Protein AF-A0A0Q6VWJ1-F1 (afdb_monomer_lite)

Secondary structure (DSSP, 8-state):
-----GGGGSSPPPPPPPP--PPPEEEEEE-GGGS-EEEEEETTSPPPEEEEETTEEEEEEESSSEEEEE-SPTT-EESSTTSEEEE--TT--TTHHHHHHHHHHHSTTTTTT--EE---HHHHHHHHHHHHHHHS-TTTTTGGG-HHHHHHHHHHHHHHHHHHHHHHHHTT--HHHHHH--

Sequence (182 aa):
MQQLSLLALMEPPPPTPKPYEPPPRRDFMTRAYGEAHVMKIGMNELDPVEIEVRGIPTLILFSFGWQTYTVQPPGASYWSETGFRSFGGPETEPDQIEQLIARHIDSKDGCKGKLTRWWPSYCLHWRQEKRFGDKFDRATTWDQWGAEKQREHWENYDARQRVAVERMAAEGIDPEDVWRSR

pLDDT: mean 89.62, std 10.93, range [39.19, 97.94]

Radius of gyration: 24.14 Å; chains: 1; bounding box: 52×73×54 Å

Foldseek 3Di:
DPCPDPVVVPDDDDPDPDPDDDADWDWDWDLFQQRTDTDTHHPPWDHWDWDAAPNFIWTWGDDQAIKIGGSHHFFDWDQDQASIDGDGGPPDDPVCVSVRRNCQCCDPVTVVVPTFTHHHPLLVVLLVLVVVVVPDDLVPPPCVVPDVVSVVVVVVSVVSNVVSCVVCVVVVHDSVSSNVRD

Structure (mmCIF, N/CA/C/O backbone):
data_AF-A0A0Q6VWJ1-F1
#
_entry.id   AF-A0A0Q6VWJ1-F1
#
loop_
_atom_site.group_PDB
_atom_site.id
_atom_site.type_symbol
_atom_site.label_atom_id
_atom_site.label_alt_id
_atom_site.label_comp_id
_atom_site.label_asym_id
_atom_site.label_entity_id
_atom_site.label_seq_id
_atom_site.pdbx_PDB_ins_code
_atom_site.Cartn_x
_atom_site.Cartn_y
_atom_site.Cartn_z
_atom_site.occupancy
_atom_site.B_iso_or_equiv
_atom_site.auth_seq_id
_atom_site.auth_comp_id
_atom_site.auth_asym_id
_atom_site.auth_atom_id
_atom_site.pdbx_PDB_model_num
ATOM 1 N N . MET A 1 1 ? 30.889 56.775 -4.929 1.00 39.19 1 MET A N 1
ATOM 2 C CA . MET A 1 1 ? 29.989 56.855 -3.759 1.00 39.19 1 MET A CA 1
ATOM 3 C C . MET A 1 1 ? 29.438 55.467 -3.491 1.00 39.19 1 MET A C 1
ATOM 5 O O . MET A 1 1 ? 28.629 54.989 -4.271 1.00 39.19 1 MET A O 1
ATOM 9 N N . GLN A 1 2 ? 29.930 54.799 -2.449 1.00 48.66 2 GLN A N 1
ATOM 10 C CA . GLN A 1 2 ? 29.328 53.575 -1.924 1.00 48.66 2 GLN A CA 1
ATOM 11 C C . GLN A 1 2 ? 28.332 53.995 -0.846 1.00 48.66 2 GLN A C 1
ATOM 13 O O . GLN A 1 2 ? 28.720 54.284 0.280 1.00 48.66 2 GLN A O 1
ATOM 18 N N . GLN A 1 3 ? 27.058 54.088 -1.208 1.00 50.44 3 GLN A N 1
ATOM 19 C CA . GLN A 1 3 ? 25.979 54.250 -0.241 1.00 50.44 3 GLN A CA 1
ATOM 20 C C . GLN A 1 3 ? 25.460 52.845 0.085 1.00 50.44 3 GLN A C 1
ATOM 22 O O . GLN A 1 3 ? 24.402 52.432 -0.375 1.00 50.44 3 GLN A O 1
ATOM 27 N N . LEU A 1 4 ? 26.279 52.069 0.804 1.00 49.03 4 LEU A N 1
ATOM 28 C CA . LEU A 1 4 ? 25.838 50.817 1.411 1.00 49.03 4 LEU A CA 1
ATOM 29 C C . LEU A 1 4 ? 25.047 51.184 2.666 1.00 49.03 4 LEU A C 1
ATOM 31 O O . LEU A 1 4 ? 25.520 51.877 3.563 1.00 49.03 4 LEU A O 1
ATOM 35 N N . SER A 1 5 ? 23.783 50.799 2.623 1.00 55.34 5 SER A N 1
ATOM 36 C CA . SER A 1 5 ? 22.697 51.202 3.495 1.00 55.34 5 SER A CA 1
ATOM 37 C C . SER A 1 5 ? 22.962 50.916 4.976 1.00 55.34 5 SER A C 1
ATOM 39 O O . SER A 1 5 ? 23.075 49.758 5.373 1.00 55.34 5 SER A O 1
ATOM 41 N N . LEU A 1 6 ? 22.898 51.965 5.803 1.00 55.69 6 LEU A N 1
ATOM 42 C CA . LEU A 1 6 ? 22.737 51.892 7.265 1.00 55.69 6 LEU A CA 1
ATOM 43 C C . LEU A 1 6 ? 21.536 51.019 7.704 1.00 55.69 6 LEU A C 1
ATOM 45 O O . LEU A 1 6 ? 21.497 50.577 8.846 1.00 55.69 6 LEU A O 1
ATOM 49 N N . LEU A 1 7 ? 20.590 50.726 6.799 1.00 53.81 7 LEU A N 1
ATOM 50 C CA . LEU A 1 7 ? 19.484 49.787 7.030 1.00 53.81 7 LEU A CA 1
ATOM 51 C C . LEU A 1 7 ? 19.930 48.327 7.208 1.00 53.81 7 LEU A C 1
ATOM 53 O O . LEU A 1 7 ? 19.293 47.604 7.963 1.00 53.81 7 LEU A O 1
ATOM 57 N N . ALA A 1 8 ? 21.039 47.901 6.596 1.00 53.16 8 ALA A N 1
ATOM 58 C CA . ALA A 1 8 ? 21.517 46.517 6.711 1.00 53.16 8 ALA A CA 1
ATOM 59 C C . ALA A 1 8 ? 22.092 46.186 8.105 1.00 53.16 8 ALA A C 1
ATOM 61 O O . ALA A 1 8 ? 22.326 45.025 8.422 1.00 53.16 8 ALA A O 1
ATOM 62 N N . LEU A 1 9 ? 22.326 47.204 8.943 1.00 52.34 9 LEU A N 1
ATOM 63 C CA . LEU A 1 9 ? 22.832 47.067 10.314 1.00 52.34 9 LEU A CA 1
ATOM 64 C C . LEU A 1 9 ? 21.719 46.969 11.371 1.00 52.34 9 LEU A C 1
ATOM 66 O O . LEU A 1 9 ? 22.024 46.745 12.539 1.00 52.34 9 LEU A O 1
ATOM 70 N N . MET A 1 10 ? 20.451 47.153 10.984 1.00 59.25 10 MET A N 1
ATOM 71 C CA . MET A 1 10 ? 19.298 47.121 11.896 1.00 59.25 10 MET A CA 1
ATOM 72 C C . MET A 1 10 ? 18.400 45.893 11.717 1.00 59.25 10 MET A C 1
ATOM 74 O O . MET A 1 10 ? 17.439 45.737 12.470 1.00 59.25 10 MET A O 1
ATOM 78 N N . GLU A 1 11 ? 18.691 45.018 10.754 1.00 64.62 11 GLU A N 1
ATOM 79 C CA . GLU A 1 11 ? 17.950 43.769 10.609 1.00 64.62 11 GLU A CA 1
ATOM 80 C C . GLU A 1 11 ? 18.455 42.769 11.659 1.00 64.62 11 GLU A C 1
ATOM 82 O O . GLU A 1 11 ? 19.643 42.425 11.651 1.00 64.62 11 GLU A O 1
ATOM 87 N N . PRO A 1 12 ?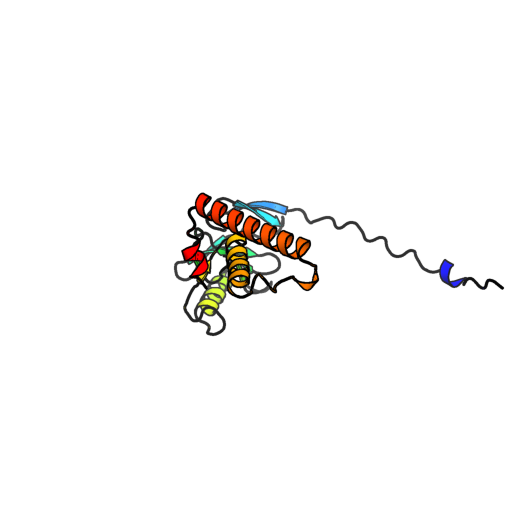 17.604 42.313 12.602 1.00 71.00 12 PRO A N 1
ATOM 88 C CA . PRO A 1 12 ? 17.994 41.229 13.486 1.00 71.00 12 PRO A CA 1
ATOM 89 C C . PRO A 1 12 ? 18.387 40.033 12.612 1.00 71.00 12 PRO A C 1
ATOM 91 O O . PRO A 1 12 ? 17.706 39.769 11.614 1.00 71.00 12 PRO A O 1
ATOM 94 N N . PRO A 1 13 ? 19.475 39.315 12.951 1.00 72.75 13 PRO A N 1
ATOM 95 C CA . PRO A 1 13 ? 19.871 38.149 12.182 1.00 72.75 13 PRO A CA 1
ATOM 96 C C . PRO A 1 13 ? 18.660 37.216 12.066 1.00 72.75 13 PRO A C 1
ATOM 98 O O . PRO A 1 13 ? 17.947 37.036 13.064 1.00 72.75 13 PRO A O 1
ATOM 101 N N . PRO A 1 14 ? 18.385 36.661 10.870 1.00 75.44 14 PRO A N 1
ATOM 102 C CA . PRO A 1 14 ? 17.242 35.786 10.677 1.00 75.44 14 PRO A CA 1
ATOM 103 C C . PRO A 1 14 ? 17.283 34.699 11.754 1.00 75.44 14 PRO A C 1
ATOM 105 O O . PRO A 1 14 ? 18.359 34.134 11.993 1.00 75.44 14 PRO A O 1
ATOM 108 N N . PRO A 1 15 ? 16.161 34.444 12.454 1.00 76.62 15 PRO A N 1
ATOM 109 C CA . PRO A 1 15 ? 16.139 33.493 13.551 1.00 76.62 15 PRO A CA 1
ATOM 110 C C . PRO A 1 15 ? 16.692 32.172 13.034 1.00 76.62 15 PRO A C 1
ATOM 112 O O . PRO A 1 15 ? 16.165 31.605 12.077 1.00 76.62 15 PRO A O 1
ATOM 115 N N . THR A 1 16 ? 17.792 31.710 13.629 1.00 78.00 16 THR A N 1
ATOM 116 C CA . THR A 1 16 ? 18.376 30.425 13.261 1.00 78.00 16 THR A CA 1
ATOM 117 C C . THR A 1 16 ? 17.296 29.375 13.511 1.00 78.00 16 THR A C 1
ATOM 119 O O . THR A 1 16 ? 16.822 29.281 14.650 1.00 78.00 16 THR A O 1
ATOM 122 N N . PRO A 1 17 ? 16.832 28.640 12.483 1.00 77.94 17 PRO A N 1
ATOM 123 C CA . PRO A 1 17 ? 15.795 27.646 12.684 1.00 77.94 17 PRO A CA 1
ATOM 124 C C . PRO A 1 17 ? 16.317 26.653 13.716 1.00 77.94 17 PRO A C 1
ATOM 126 O O . PRO A 1 17 ? 17.384 26.062 13.535 1.00 77.94 17 PRO A O 1
ATOM 129 N N . LYS A 1 18 ? 15.601 26.522 14.838 1.00 78.44 18 LYS A N 1
ATOM 130 C CA . LYS A 1 18 ? 15.940 25.513 15.839 1.00 78.44 18 LYS A CA 1
ATOM 131 C C . LYS A 1 18 ? 15.932 24.152 15.135 1.00 78.44 18 LYS A C 1
ATOM 133 O O . LYS A 1 18 ? 14.972 23.887 14.403 1.00 78.44 18 LYS A O 1
ATOM 138 N N . PRO A 1 19 ? 16.964 23.309 15.321 1.00 84.31 19 PRO A N 1
ATOM 139 C CA . PRO A 1 19 ? 16.921 21.940 14.838 1.00 84.31 19 PRO A CA 1
ATOM 140 C C . PRO A 1 19 ? 15.625 21.285 15.311 1.00 84.31 19 PRO A C 1
ATOM 142 O O . PRO A 1 19 ? 15.252 21.411 16.477 1.00 84.31 19 PRO A O 1
ATOM 145 N N . TYR A 1 20 ? 14.904 20.649 14.392 1.00 84.00 20 TYR A N 1
ATOM 146 C CA . TYR A 1 20 ? 13.703 19.912 14.754 1.00 84.00 20 TYR A CA 1
ATOM 147 C C . TYR A 1 20 ? 14.101 18.733 15.644 1.00 84.00 20 TYR A C 1
ATOM 149 O O . TYR A 1 20 ? 14.786 17.814 15.194 1.00 84.00 20 TYR A O 1
ATOM 157 N N . GLU A 1 21 ? 13.669 18.765 16.899 1.00 84.19 21 GLU A N 1
ATOM 158 C CA . GLU A 1 21 ? 13.783 17.636 17.814 1.00 84.19 21 GLU A CA 1
ATOM 159 C C . GLU A 1 21 ? 12.478 16.831 17.745 1.00 84.19 21 GLU A C 1
ATOM 161 O O . GLU A 1 21 ? 11.414 17.366 18.076 1.00 84.19 21 GLU A O 1
ATOM 166 N N . PRO A 1 22 ? 12.510 15.569 17.275 1.00 80.88 22 PRO A N 1
ATOM 167 C CA . PRO A 1 22 ? 11.304 14.764 17.198 1.00 80.88 22 PRO A CA 1
ATOM 168 C C . PRO A 1 22 ? 10.759 14.501 18.608 1.00 80.88 22 PRO A C 1
ATOM 170 O O . PRO A 1 22 ? 11.537 14.202 19.518 1.00 80.88 22 PRO A O 1
ATOM 173 N N . PRO A 1 23 ? 9.430 14.563 18.802 1.00 85.00 23 PRO A N 1
ATOM 174 C CA . PRO A 1 23 ? 8.837 14.261 20.094 1.00 85.00 23 PRO A CA 1
ATOM 175 C C . PRO A 1 23 ? 9.147 12.811 20.502 1.00 85.00 23 PRO A C 1
ATOM 177 O O . PRO A 1 23 ? 9.244 11.932 19.635 1.00 85.00 23 PRO A O 1
ATOM 180 N N . PRO A 1 24 ? 9.287 12.533 21.810 1.00 89.88 24 PRO A N 1
ATOM 181 C CA . PRO A 1 24 ? 9.556 11.188 22.298 1.00 89.88 24 PRO A CA 1
ATOM 182 C C . PRO A 1 24 ? 8.416 10.234 21.921 1.00 89.88 24 PRO A C 1
ATOM 184 O O . PRO A 1 24 ? 7.233 10.580 21.996 1.00 89.88 24 PRO A O 1
ATOM 187 N N . ARG A 1 25 ? 8.785 9.013 21.525 1.00 92.19 25 ARG A N 1
ATOM 188 C CA . ARG A 1 25 ? 7.860 7.940 21.138 1.00 92.19 25 ARG A CA 1
ATOM 189 C C . ARG A 1 25 ? 8.185 6.672 21.921 1.00 92.19 25 ARG A C 1
ATOM 191 O O . ARG A 1 25 ? 9.343 6.453 22.269 1.00 92.19 25 ARG A O 1
ATOM 198 N N . ARG A 1 26 ? 7.172 5.844 22.156 1.00 92.62 26 ARG A N 1
ATOM 199 C CA . ARG A 1 26 ? 7.279 4.514 22.764 1.00 92.62 26 ARG A CA 1
ATOM 200 C C . ARG A 1 26 ? 6.966 3.428 21.744 1.00 92.62 26 ARG A C 1
ATOM 202 O O . ARG A 1 26 ? 6.207 3.655 20.801 1.00 92.62 26 ARG A O 1
ATOM 209 N N . ASP A 1 27 ? 7.550 2.260 21.963 1.00 93.38 27 ASP A N 1
ATOM 210 C CA . ASP A 1 27 ? 7.335 1.077 21.139 1.00 93.38 27 ASP A CA 1
ATOM 211 C C . ASP A 1 27 ? 6.075 0.335 21.607 1.00 93.38 27 ASP A C 1
ATOM 213 O O . ASP A 1 27 ? 5.866 0.133 22.804 1.00 93.38 27 ASP A O 1
ATOM 217 N N . PHE A 1 28 ? 5.237 -0.078 20.660 1.00 92.44 28 PHE A N 1
ATOM 218 C CA . PHE A 1 28 ? 4.032 -0.865 20.896 1.00 92.44 28 PHE A CA 1
ATOM 219 C C . PHE A 1 28 ? 3.992 -2.041 19.917 1.00 92.44 28 PHE A C 1
ATOM 221 O O . PHE A 1 28 ? 4.157 -1.864 18.709 1.00 92.44 28 PHE A O 1
ATOM 228 N N . MET A 1 29 ? 3.807 -3.254 20.437 1.00 94.19 29 MET A N 1
ATOM 229 C CA . MET A 1 29 ? 3.766 -4.463 19.616 1.00 94.19 29 MET A CA 1
ATOM 230 C C . MET A 1 29 ? 2.373 -4.639 19.014 1.00 94.19 29 MET A C 1
ATOM 232 O O . MET A 1 29 ? 1.383 -4.678 19.737 1.00 94.19 29 MET A O 1
ATOM 236 N N . THR A 1 30 ? 2.300 -4.772 17.693 1.00 93.19 30 THR A N 1
ATOM 237 C CA . THR A 1 30 ? 1.041 -4.903 16.947 1.00 93.19 30 THR A CA 1
ATOM 238 C C . THR A 1 30 ? 1.074 -6.114 16.030 1.00 93.19 30 THR A C 1
ATOM 240 O O . THR A 1 30 ? 2.145 -6.637 15.728 1.00 93.19 30 THR A O 1
ATOM 243 N N . ARG A 1 31 ? -0.098 -6.504 15.525 1.00 92.81 31 ARG A N 1
ATOM 244 C CA . ARG A 1 31 ? -0.241 -7.450 14.408 1.00 92.81 31 ARG A CA 1
ATOM 245 C C . ARG A 1 31 ? -0.561 -6.751 13.084 1.00 92.81 31 ARG A C 1
ATOM 247 O O . ARG A 1 31 ? -1.126 -7.366 12.179 1.00 92.81 31 ARG A O 1
ATOM 254 N N . ALA A 1 32 ? -0.301 -5.444 12.997 1.00 91.88 32 ALA A N 1
ATOM 255 C CA . ALA A 1 32 ? -0.585 -4.677 11.793 1.00 91.88 32 ALA A CA 1
ATOM 256 C C . ALA A 1 32 ? 0.154 -5.287 10.592 1.00 91.88 32 ALA A C 1
ATOM 258 O O . ALA A 1 32 ? 1.297 -5.719 10.711 1.00 91.88 32 ALA A O 1
ATOM 259 N N . TYR A 1 33 ? -0.507 -5.311 9.437 1.00 92.00 33 TYR A N 1
ATOM 260 C CA . TYR A 1 33 ? -0.030 -5.932 8.198 1.00 92.00 33 TYR A CA 1
ATOM 261 C C . TYR A 1 33 ? 0.144 -7.458 8.264 1.00 92.00 33 TYR A C 1
ATOM 263 O O . TYR A 1 33 ? 0.839 -8.036 7.434 1.00 92.00 33 TYR A O 1
ATOM 271 N N . GLY A 1 34 ? -0.526 -8.121 9.213 1.00 86.75 34 GLY A N 1
ATOM 272 C CA . GLY A 1 34 ? -0.555 -9.583 9.309 1.00 86.75 34 GLY A CA 1
ATOM 273 C C . GLY A 1 34 ? 0.658 -10.202 9.998 1.00 86.75 34 GLY A C 1
ATOM 274 O O . GLY A 1 34 ? 0.738 -11.425 10.084 1.00 86.75 34 GLY A O 1
ATOM 275 N N . GLU A 1 35 ? 1.572 -9.385 10.520 1.00 88.62 35 GLU A N 1
ATOM 276 C CA . GLU A 1 35 ? 2.806 -9.827 11.168 1.00 88.62 35 GLU A CA 1
ATOM 277 C C . GLU A 1 35 ? 3.029 -9.090 12.490 1.00 88.62 35 GLU A C 1
ATOM 279 O O . GLU A 1 35 ? 2.527 -7.986 12.703 1.00 88.62 35 GLU A O 1
ATOM 284 N N . ALA A 1 36 ? 3.796 -9.703 13.396 1.00 89.00 36 ALA A N 1
ATOM 285 C CA . ALA A 1 36 ? 4.206 -9.047 14.631 1.00 89.00 36 ALA A CA 1
ATOM 286 C C . ALA A 1 36 ? 5.199 -7.917 14.311 1.00 89.00 36 ALA A C 1
ATOM 288 O O . ALA A 1 36 ? 6.340 -8.173 13.923 1.00 89.00 36 ALA A O 1
ATOM 289 N N . HIS A 1 37 ? 4.766 -6.667 14.476 1.00 86.75 37 HIS A N 1
ATOM 290 C CA . HIS A 1 37 ? 5.547 -5.479 14.141 1.00 86.75 37 HIS A CA 1
ATOM 291 C C . HIS A 1 37 ? 5.511 -4.436 15.260 1.00 86.75 37 HIS A C 1
ATOM 293 O O . HIS A 1 37 ? 4.468 -4.184 15.873 1.00 86.75 37 HIS A O 1
ATOM 299 N N . VAL A 1 38 ? 6.658 -3.788 15.486 1.00 91.19 38 VAL A N 1
ATOM 300 C CA . VAL A 1 38 ? 6.807 -2.709 16.467 1.00 91.19 38 VAL A CA 1
ATOM 301 C C . VAL A 1 38 ? 6.402 -1.379 15.845 1.00 91.19 38 VAL A C 1
ATOM 303 O O . VAL A 1 38 ? 7.087 -0.848 14.973 1.00 91.19 38 VAL A O 1
ATOM 306 N N . MET A 1 39 ? 5.314 -0.811 16.348 1.00 89.94 39 MET A N 1
ATOM 307 C CA . MET A 1 39 ? 4.839 0.514 15.982 1.00 89.94 39 MET A CA 1
ATOM 308 C C . MET A 1 39 ? 5.306 1.553 17.004 1.00 89.94 39 MET A C 1
ATOM 310 O O . MET A 1 39 ? 5.242 1.320 18.209 1.00 89.94 39 MET A O 1
ATOM 314 N N . LYS A 1 40 ? 5.753 2.720 16.528 1.00 91.00 40 LYS A N 1
ATOM 315 C CA . LYS A 1 40 ? 6.141 3.843 17.393 1.00 91.00 40 LYS A CA 1
ATOM 316 C C . LYS A 1 40 ? 4.977 4.802 17.590 1.00 91.00 40 LYS A C 1
ATOM 318 O O . LYS A 1 40 ? 4.587 5.485 16.643 1.00 91.00 40 LYS A O 1
ATOM 323 N N . ILE A 1 41 ? 4.494 4.909 18.819 1.00 91.69 41 ILE A N 1
ATOM 324 C CA . ILE A 1 41 ? 3.379 5.783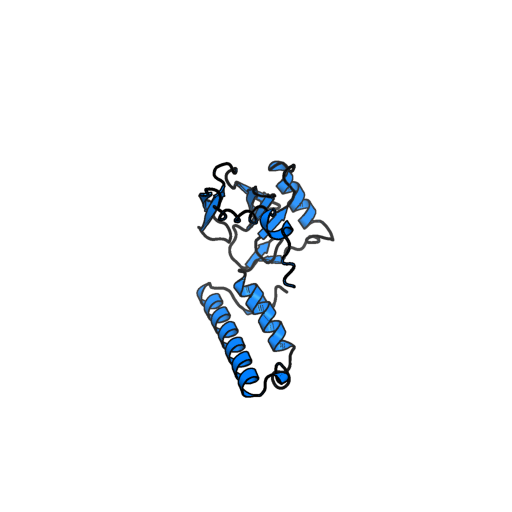 19.205 1.00 91.69 41 ILE A CA 1
ATOM 325 C C . ILE A 1 41 ? 3.858 6.880 20.155 1.00 91.69 41 ILE A C 1
ATOM 327 O O . ILE A 1 41 ? 4.894 6.750 20.807 1.00 91.69 41 ILE A O 1
ATOM 331 N N . GLY A 1 42 ? 3.166 8.012 20.179 1.00 87.06 42 GLY A N 1
ATOM 332 C CA . GLY A 1 42 ? 3.480 9.111 21.086 1.00 87.06 42 GLY A CA 1
ATOM 333 C C . GLY A 1 42 ? 3.365 8.678 22.550 1.00 87.06 42 GLY A C 1
ATOM 334 O O . GLY A 1 42 ? 2.557 7.821 22.901 1.00 87.06 42 GLY A O 1
ATOM 335 N N . MET A 1 43 ? 4.163 9.286 23.432 1.00 88.62 43 MET A N 1
ATOM 336 C CA . MET A 1 43 ? 4.130 8.961 24.868 1.00 88.62 43 MET A CA 1
ATOM 337 C C . MET A 1 43 ? 2.742 9.147 25.498 1.00 88.62 43 MET A C 1
ATOM 339 O O . MET A 1 43 ? 2.366 8.375 26.372 1.00 88.62 43 MET A O 1
ATOM 343 N N . ASN A 1 44 ? 1.990 10.142 25.022 1.00 86.31 44 ASN A N 1
ATOM 344 C CA . ASN A 1 44 ? 0.659 10.488 25.522 1.00 86.31 44 ASN A CA 1
ATOM 345 C C . ASN A 1 44 ? -0.473 9.981 24.610 1.00 86.31 44 ASN A C 1
ATOM 347 O O . ASN A 1 44 ? -1.634 10.289 24.863 1.00 86.31 44 ASN A O 1
ATOM 351 N N . GLU A 1 45 ? -0.147 9.271 23.525 1.00 85.62 45 GLU A N 1
ATOM 352 C CA . GLU A 1 45 ? -1.160 8.679 22.647 1.00 85.62 45 GLU A CA 1
ATOM 353 C C . GLU A 1 45 ? -1.739 7.421 23.310 1.00 85.62 45 GLU A C 1
ATOM 355 O O . GLU A 1 45 ? -1.017 6.653 23.963 1.00 85.62 45 GLU A O 1
ATOM 360 N N . LEU A 1 46 ? -3.049 7.223 23.133 1.00 85.50 46 LEU A N 1
ATOM 361 C CA . LEU A 1 46 ? -3.740 6.010 23.562 1.00 85.50 46 LEU A CA 1
ATOM 362 C C . LEU A 1 46 ? -3.142 4.786 22.862 1.00 85.50 46 LEU A C 1
ATOM 364 O O . LEU A 1 46 ? -2.682 4.869 21.721 1.00 85.50 46 LEU A O 1
ATOM 368 N N . ASP A 1 47 ? -3.163 3.648 23.554 1.00 90.38 47 ASP A N 1
ATOM 369 C CA . ASP A 1 47 ? -2.738 2.387 22.955 1.00 90.38 47 ASP A CA 1
ATOM 370 C C . ASP A 1 47 ? -3.614 2.048 21.739 1.00 90.38 47 ASP A C 1
ATOM 372 O O . ASP A 1 47 ? -4.839 2.190 21.812 1.00 90.38 47 ASP A O 1
ATOM 376 N N . PRO A 1 48 ? -3.012 1.585 20.627 1.00 92.25 48 PRO A N 1
ATOM 377 C CA . PRO A 1 48 ? -3.760 1.003 19.528 1.00 92.25 48 PRO A CA 1
ATOM 378 C C . PRO A 1 48 ? -4.679 -0.125 20.008 1.00 92.25 48 PRO A C 1
ATOM 380 O O . PRO A 1 48 ? -4.271 -0.973 20.803 1.00 92.25 48 PRO A O 1
ATOM 383 N N . VAL A 1 49 ? -5.901 -0.166 19.482 1.00 92.06 49 VAL A N 1
ATOM 384 C CA . VAL A 1 49 ? -6.911 -1.173 19.838 1.00 92.06 49 VAL A CA 1
ATOM 385 C C . VAL A 1 49 ? -7.299 -1.958 18.597 1.00 92.06 49 VAL A C 1
ATOM 387 O O . VAL A 1 49 ? -7.435 -1.392 17.518 1.00 92.06 49 VAL A O 1
ATOM 390 N N . GLU A 1 50 ? -7.484 -3.267 18.730 1.00 93.69 50 GLU A N 1
ATOM 391 C CA . GLU A 1 50 ? -8.072 -4.071 17.663 1.00 93.69 50 GLU A CA 1
ATOM 392 C C . GLU A 1 50 ? -9.599 -4.078 17.794 1.00 93.69 50 GLU A C 1
ATOM 394 O O . GLU A 1 50 ? -10.142 -4.402 18.848 1.00 93.69 50 GLU A O 1
ATOM 399 N N . ILE A 1 51 ? -10.283 -3.720 16.712 1.00 93.38 51 ILE A N 1
ATOM 400 C CA . ILE A 1 51 ? -11.737 -3.786 16.570 1.00 93.38 51 ILE A CA 1
ATOM 401 C C . ILE A 1 51 ? -12.089 -4.738 15.430 1.00 93.38 51 ILE A C 1
ATOM 403 O O . ILE A 1 51 ? -11.267 -5.014 14.555 1.00 93.38 51 ILE A O 1
ATOM 407 N N . GLU A 1 52 ? -13.329 -5.209 15.401 1.00 94.56 52 GLU A N 1
ATOM 408 C CA . GLU A 1 52 ? -13.859 -5.977 14.280 1.00 94.56 52 GLU A CA 1
ATOM 409 C C . GLU A 1 52 ? -14.950 -5.167 13.585 1.00 94.56 52 GLU A C 1
ATOM 411 O O . GLU A 1 52 ? -15.905 -4.734 14.221 1.00 94.56 52 GLU A O 1
ATOM 416 N N . VAL A 1 53 ? -14.826 -4.969 12.271 1.00 93.06 53 VAL A N 1
ATOM 417 C CA . VAL A 1 53 ? -15.851 -4.287 11.473 1.00 93.06 53 VAL A CA 1
ATOM 418 C C . VAL A 1 53 ? -16.314 -5.224 10.373 1.00 93.06 53 VAL A C 1
ATOM 420 O O . VAL A 1 53 ? -15.533 -5.592 9.499 1.00 93.06 53 VAL A O 1
ATOM 423 N N . ARG A 1 54 ? -17.594 -5.619 10.397 1.00 89.75 54 ARG A N 1
ATOM 424 C CA . ARG A 1 54 ? -18.176 -6.562 9.416 1.00 89.75 54 ARG A CA 1
ATOM 425 C C . ARG A 1 54 ? -17.389 -7.887 9.309 1.00 89.75 54 ARG A C 1
ATOM 427 O O . ARG A 1 54 ? -17.251 -8.427 8.214 1.00 89.75 54 ARG A O 1
ATOM 434 N N . GLY A 1 55 ? -16.870 -8.406 10.424 1.00 91.88 55 GLY A N 1
ATOM 435 C CA . GLY A 1 55 ? -16.069 -9.637 10.438 1.00 91.88 55 GLY A CA 1
ATOM 436 C C . GLY A 1 55 ? -14.601 -9.455 10.039 1.00 91.88 55 GLY A C 1
ATOM 437 O O . GLY A 1 55 ? -13.890 -10.444 9.876 1.00 91.88 55 GLY A O 1
ATOM 438 N N . ILE A 1 56 ? -14.140 -8.214 9.845 1.00 94.88 56 ILE A N 1
ATOM 439 C CA . ILE A 1 56 ? -12.757 -7.905 9.469 1.00 94.88 56 ILE A CA 1
ATOM 440 C C . ILE A 1 56 ? -12.047 -7.327 10.690 1.00 94.88 56 ILE A C 1
ATOM 442 O O . ILE A 1 56 ? -12.405 -6.227 11.125 1.00 94.88 56 ILE A O 1
ATOM 446 N N . PRO A 1 57 ? -11.056 -8.038 11.251 1.00 95.31 57 PRO A N 1
ATOM 447 C CA . PRO A 1 57 ? -10.269 -7.511 12.347 1.00 95.31 57 PRO A CA 1
ATOM 448 C C . PRO A 1 57 ? -9.342 -6.400 11.834 1.00 95.31 57 PRO A C 1
ATOM 450 O O . PRO A 1 57 ? -8.704 -6.528 10.784 1.00 95.31 57 PRO A O 1
ATOM 453 N N . THR A 1 58 ? -9.253 -5.320 12.600 1.00 95.44 58 THR A N 1
ATOM 454 C CA . THR A 1 58 ? -8.520 -4.102 12.254 1.00 95.44 58 THR A CA 1
ATOM 455 C C . THR A 1 58 ? -7.920 -3.483 13.494 1.00 95.44 58 THR A C 1
ATOM 457 O O . THR A 1 58 ? -8.591 -3.340 14.508 1.00 95.44 58 THR A O 1
ATOM 460 N N . LEU A 1 59 ? -6.681 -3.021 13.384 1.00 95.06 59 LEU A N 1
ATOM 461 C CA . LEU A 1 59 ? -6.070 -2.175 14.394 1.00 95.06 59 LEU A CA 1
ATOM 462 C C . LEU A 1 59 ? -6.447 -0.713 14.135 1.00 95.06 59 LEU A C 1
ATOM 464 O O . LEU A 1 59 ? -6.270 -0.219 13.019 1.00 95.06 59 LEU A O 1
ATOM 468 N N . ILE A 1 60 ? -6.916 -0.014 15.163 1.00 94.06 60 ILE A N 1
ATOM 469 C CA . ILE A 1 60 ? -7.122 1.432 15.161 1.00 94.06 60 ILE A CA 1
ATOM 470 C C . ILE A 1 60 ? -6.084 2.119 16.041 1.00 94.06 60 ILE A C 1
ATOM 472 O O . ILE A 1 60 ? -5.764 1.652 17.131 1.00 94.06 60 ILE A O 1
ATOM 476 N N . LEU A 1 61 ? -5.568 3.244 15.564 1.00 92.19 61 LEU A N 1
ATOM 477 C CA . LEU A 1 61 ? -4.661 4.125 16.292 1.00 92.19 61 LEU A CA 1
ATOM 478 C C . LEU A 1 61 ? -5.120 5.565 16.084 1.00 92.19 61 LEU A C 1
ATOM 480 O O . LEU A 1 61 ? -5.424 5.961 14.960 1.00 92.19 61 LEU A O 1
ATOM 484 N N . PHE A 1 62 ? -5.108 6.362 17.145 1.00 88.38 62 PHE A N 1
ATOM 485 C CA . PHE A 1 62 ? -5.271 7.803 17.032 1.00 88.38 62 PHE A CA 1
ATOM 486 C C . PHE A 1 62 ? -3.913 8.505 17.058 1.00 88.38 62 PHE A C 1
ATOM 488 O O . PHE A 1 62 ? -3.121 8.295 17.973 1.00 88.38 62 PHE A O 1
ATOM 495 N N . SER A 1 63 ? -3.666 9.364 16.069 1.00 83.75 63 SER A N 1
ATOM 496 C CA . SER A 1 63 ? -2.546 10.311 16.091 1.00 83.75 63 SER A CA 1
ATOM 497 C C . SER A 1 63 ? -3.042 11.706 15.691 1.00 83.75 63 SER A C 1
ATOM 499 O O . SER A 1 63 ? -3.706 12.366 16.479 1.00 83.75 63 SER A O 1
ATOM 501 N N . PHE A 1 64 ? -2.832 12.156 14.451 1.00 80.25 64 PHE A N 1
ATOM 502 C CA . PHE A 1 64 ? -3.490 13.374 13.938 1.00 80.25 64 PHE A CA 1
ATOM 503 C C . PHE A 1 64 ? -4.975 13.153 13.569 1.00 80.25 64 PHE A C 1
ATOM 505 O O . PHE A 1 64 ? -5.765 14.086 13.449 1.00 80.25 64 PHE A O 1
ATOM 512 N N . GLY A 1 65 ? -5.352 11.895 13.381 1.00 87.00 65 GLY A N 1
ATOM 513 C CA . GLY A 1 65 ? -6.703 11.412 13.130 1.00 87.00 65 GLY A CA 1
ATOM 514 C C . GLY A 1 65 ? -6.712 9.901 13.329 1.00 87.00 65 GLY A C 1
ATOM 515 O O . GLY A 1 65 ? -5.657 9.313 13.605 1.00 87.00 65 GLY A O 1
ATOM 516 N N . TRP A 1 66 ? -7.871 9.265 13.178 1.00 91.38 66 TRP A N 1
ATOM 517 C CA . TRP A 1 66 ? -7.943 7.819 13.336 1.00 91.38 66 TRP A CA 1
ATOM 518 C C . TRP A 1 66 ? -7.363 7.120 12.122 1.00 91.38 66 TRP A C 1
ATOM 520 O O . TRP A 1 66 ? -7.722 7.384 10.979 1.00 91.38 66 TRP A O 1
ATOM 530 N N . GLN A 1 67 ? -6.435 6.221 12.383 1.00 93.19 67 GLN A N 1
ATOM 531 C CA . GLN A 1 67 ? -5.724 5.429 11.404 1.00 93.19 67 GLN A CA 1
ATOM 532 C C . GLN A 1 67 ? -6.130 3.978 11.598 1.00 93.19 67 GLN A C 1
ATOM 534 O O . GLN A 1 67 ? -6.131 3.472 12.716 1.00 93.19 67 GLN A O 1
ATOM 539 N N . THR A 1 68 ? -6.495 3.320 10.504 1.00 95.06 68 THR A N 1
ATOM 540 C CA . THR A 1 68 ? -6.847 1.900 10.486 1.00 95.06 68 THR A CA 1
ATOM 541 C C . THR A 1 68 ? -5.759 1.123 9.776 1.00 95.06 68 THR A C 1
ATOM 543 O O . THR A 1 68 ? -5.315 1.532 8.700 1.00 95.06 68 THR A O 1
ATOM 546 N N . TYR A 1 69 ? -5.383 -0.015 10.345 1.00 95.69 69 TYR A N 1
ATOM 547 C CA . TYR A 1 69 ? -4.435 -0.960 9.779 1.00 95.69 69 TYR A CA 1
ATOM 548 C C . TYR A 1 69 ? -5.073 -2.346 9.726 1.00 95.69 69 TYR A C 1
ATOM 550 O O . TYR A 1 69 ? -5.684 -2.798 10.695 1.00 95.69 69 TYR A O 1
ATOM 558 N N . THR A 1 70 ? -4.922 -3.031 8.598 1.00 95.81 70 THR A N 1
ATOM 559 C CA . THR A 1 70 ? -5.254 -4.455 8.499 1.00 95.81 70 THR A CA 1
ATOM 560 C C . THR A 1 70 ? -4.397 -5.250 9.479 1.00 95.81 70 THR A C 1
ATOM 562 O O . THR A 1 70 ? -3.226 -4.927 9.672 1.00 95.81 70 THR A O 1
ATOM 565 N N . VAL A 1 71 ? -4.955 -6.295 10.087 1.00 96.12 71 VAL A N 1
ATOM 566 C CA . VAL A 1 71 ? -4.183 -7.285 10.868 1.00 96.12 71 VAL A CA 1
ATOM 567 C C . VAL A 1 71 ? -4.166 -8.660 10.204 1.00 96.12 71 VAL A C 1
ATOM 569 O O . VAL A 1 71 ? -3.681 -9.635 10.775 1.00 96.12 71 VAL A O 1
ATOM 572 N N . GLN A 1 72 ? -4.741 -8.755 9.007 1.00 95.56 72 GLN A N 1
ATOM 573 C CA . GLN A 1 72 ? -4.747 -9.963 8.194 1.00 95.56 72 GLN A CA 1
ATOM 574 C C . GLN A 1 72 ? -3.556 -9.949 7.228 1.00 95.56 72 GLN A C 1
ATOM 576 O O . GLN A 1 72 ? -3.098 -8.863 6.876 1.00 95.56 72 GLN A O 1
ATOM 581 N N . PRO A 1 73 ? -3.062 -11.119 6.783 1.00 95.06 73 PRO A N 1
ATOM 582 C CA . PRO A 1 73 ? -1.918 -11.219 5.872 1.00 95.06 73 PRO A CA 1
ATOM 583 C C . PRO A 1 73 ? -2.181 -10.578 4.496 1.00 95.06 73 PRO A C 1
ATOM 585 O O . PRO A 1 73 ? -3.347 -10.352 4.142 1.00 95.06 73 PRO A O 1
ATOM 588 N N . PRO A 1 74 ? -1.119 -10.294 3.710 1.00 95.81 74 PRO A N 1
ATOM 589 C CA . PRO A 1 74 ? -1.223 -9.796 2.338 1.00 95.81 74 PRO A CA 1
ATOM 590 C C . PRO A 1 74 ? -2.230 -10.575 1.487 1.00 95.81 74 PRO A C 1
ATOM 592 O O . PRO A 1 74 ? -2.319 -11.797 1.571 1.00 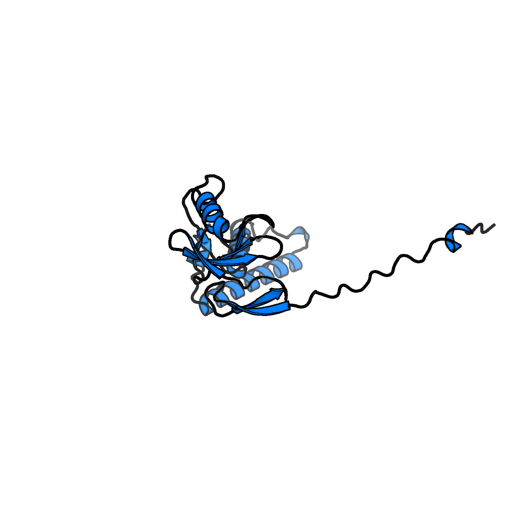95.81 74 PRO A O 1
ATOM 595 N N . GLY A 1 75 ? -3.000 -9.867 0.661 1.00 94.56 75 GLY A N 1
ATOM 596 C CA . GLY A 1 75 ? -4.040 -10.446 -0.194 1.00 94.56 75 GLY A CA 1
ATOM 597 C C . GLY A 1 75 ? -5.404 -10.613 0.484 1.00 94.56 75 GLY A C 1
ATOM 598 O O . GLY A 1 75 ? -6.393 -10.892 -0.198 1.00 94.56 75 GLY A O 1
ATOM 599 N N . ALA A 1 76 ? -5.507 -10.401 1.799 1.00 95.31 76 ALA A N 1
ATOM 600 C CA . ALA A 1 76 ? -6.790 -10.418 2.495 1.00 95.31 76 ALA A CA 1
ATOM 601 C C . ALA A 1 76 ? -7.707 -9.263 2.053 1.00 95.31 76 ALA A C 1
ATOM 603 O O . ALA A 1 76 ? -7.250 -8.193 1.633 1.00 95.31 76 ALA A O 1
ATOM 604 N N . SER A 1 77 ? -9.020 -9.479 2.154 1.00 95.50 77 SER A N 1
ATOM 605 C CA . SER A 1 77 ? -10.015 -8.461 1.820 1.00 95.50 77 SER A CA 1
ATOM 606 C C . SER A 1 77 ? -9.992 -7.306 2.818 1.00 95.50 77 SER A C 1
ATOM 608 O O . SER A 1 77 ? -10.047 -7.509 4.026 1.00 95.50 77 SER A O 1
ATOM 610 N N . TYR A 1 78 ? -9.953 -6.082 2.302 1.00 96.25 78 TYR A N 1
ATOM 611 C CA . TYR A 1 78 ? -9.890 -4.859 3.085 1.00 96.25 78 TYR A CA 1
ATOM 612 C C . TYR A 1 78 ? -10.544 -3.686 2.344 1.00 96.25 78 TYR A C 1
ATOM 614 O O . TYR A 1 78 ? -10.778 -3.732 1.137 1.00 96.25 78 TYR A O 1
ATOM 622 N N . TRP A 1 79 ? -10.828 -2.589 3.043 1.00 95.19 79 TRP A N 1
ATOM 623 C CA . TRP A 1 79 ? -11.370 -1.359 2.435 1.00 95.19 79 TRP A CA 1
ATOM 624 C C . TRP A 1 79 ? -10.294 -0.443 1.827 1.00 95.19 79 TRP A C 1
ATOM 626 O O . TRP A 1 79 ? -10.582 0.682 1.413 1.00 95.19 79 TRP A O 1
ATOM 636 N N . SER A 1 80 ? -9.037 -0.890 1.797 1.00 94.25 80 SER A N 1
ATOM 637 C CA . SER A 1 80 ? -7.912 -0.150 1.225 1.00 94.25 80 SER A CA 1
ATOM 638 C C . SER A 1 80 ? -6.874 -1.100 0.639 1.00 94.25 80 SER A C 1
ATOM 640 O O . SER A 1 80 ? -6.507 -2.085 1.275 1.00 94.25 80 SER A O 1
ATOM 642 N N . GLU A 1 81 ? -6.353 -0.773 -0.544 1.00 94.12 81 GLU A N 1
ATOM 643 C CA . GLU A 1 81 ? -5.313 -1.568 -1.212 1.00 94.12 81 GLU A CA 1
ATOM 644 C C . GLU A 1 81 ? -3.976 -1.554 -0.465 1.00 94.12 81 GLU A C 1
ATOM 646 O O . GLU A 1 81 ? -3.162 -2.447 -0.651 1.00 94.12 81 GLU A O 1
ATOM 651 N N . THR A 1 82 ? -3.726 -0.555 0.381 1.00 94.44 82 THR A N 1
ATOM 652 C CA . THR A 1 82 ? -2.468 -0.437 1.136 1.00 94.44 82 THR A CA 1
ATOM 653 C C . THR A 1 82 ? -2.527 -1.123 2.497 1.00 94.44 82 THR A C 1
ATOM 655 O O . THR A 1 82 ? -1.549 -1.101 3.237 1.00 94.44 82 THR A O 1
ATOM 658 N N . GLY A 1 83 ? -3.692 -1.654 2.883 1.00 95.00 83 GLY A N 1
ATOM 659 C CA . GLY A 1 83 ? -3.926 -2.140 4.243 1.00 95.00 83 GLY A CA 1
ATOM 660 C C . GLY A 1 83 ? -4.048 -1.009 5.267 1.00 95.00 83 GLY A C 1
ATOM 661 O O . GLY A 1 83 ? -4.197 -1.282 6.452 1.00 95.00 83 GLY A O 1
ATOM 662 N N . PHE A 1 84 ? -4.021 0.251 4.818 1.00 94.88 84 PHE A N 1
ATOM 663 C CA . PHE A 1 84 ? -4.081 1.448 5.648 1.00 94.88 84 PHE A CA 1
ATOM 664 C C . PHE A 1 84 ? -5.153 2.416 5.149 1.00 94.88 84 PHE A C 1
ATOM 666 O O . PHE A 1 84 ? -5.280 2.651 3.943 1.00 94.88 84 PHE A O 1
ATOM 673 N N . ARG A 1 85 ? -5.899 3.032 6.069 1.00 94.56 85 ARG A N 1
ATOM 674 C CA . ARG A 1 85 ? -6.779 4.164 5.751 1.00 94.56 85 ARG A CA 1
ATOM 675 C C . ARG A 1 85 ? -7.020 5.045 6.967 1.00 94.56 85 ARG A C 1
ATOM 677 O O . ARG A 1 85 ? -7.214 4.532 8.066 1.00 94.56 85 ARG A O 1
ATOM 684 N N . SER A 1 86 ? -7.094 6.353 6.746 1.00 93.25 86 SER A N 1
ATOM 685 C CA . SER A 1 86 ? -7.523 7.303 7.770 1.00 93.25 86 SER A CA 1
ATOM 686 C C . SER A 1 86 ? -9.043 7.482 7.778 1.00 93.25 86 SER A C 1
ATOM 688 O O . SER A 1 86 ? -9.674 7.563 6.721 1.00 93.25 86 SER A O 1
ATOM 690 N N . PHE A 1 87 ? -9.612 7.591 8.973 1.00 91.25 87 PHE A N 1
ATOM 691 C CA . PHE A 1 87 ? -11.012 7.881 9.250 1.00 91.25 87 PHE A CA 1
ATOM 692 C C . PHE A 1 87 ? -11.124 8.989 10.298 1.00 91.25 87 PHE A C 1
ATOM 694 O O . PHE A 1 87 ? -10.250 9.144 11.143 1.00 91.25 87 PHE A O 1
ATOM 70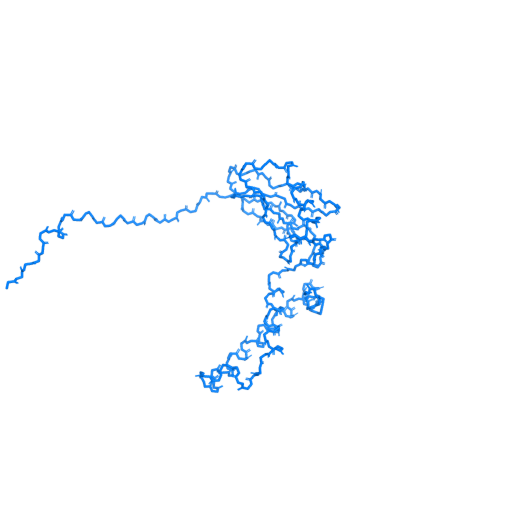1 N N . GLY A 1 88 ? -12.222 9.744 10.249 1.00 84.88 88 GLY A N 1
ATOM 702 C CA . GLY A 1 88 ? -12.534 10.751 11.264 1.00 84.88 88 GLY A CA 1
ATOM 703 C C . GLY A 1 88 ? -11.458 11.829 11.447 1.00 84.88 88 GLY A C 1
ATOM 704 O O . GLY A 1 88 ? -10.557 12.005 10.626 1.00 84.88 88 GLY A O 1
ATOM 705 N N . GLY A 1 89 ? -11.586 12.566 12.543 1.00 85.38 89 GLY A N 1
ATOM 706 C CA . GLY A 1 89 ? -10.644 13.596 12.974 1.00 85.38 89 GLY A CA 1
ATOM 707 C C . GLY A 1 89 ? -10.501 13.605 14.498 1.00 85.38 89 GLY A C 1
ATOM 708 O O . GLY A 1 89 ? -10.965 12.670 15.150 1.00 85.38 89 GLY A O 1
ATOM 709 N N . PRO A 1 90 ? -9.889 14.649 15.077 1.00 82.19 90 PRO A N 1
ATOM 710 C CA . PRO A 1 90 ? -9.637 14.724 16.517 1.00 82.19 90 PRO A CA 1
ATOM 711 C C . PRO A 1 90 ? -10.874 14.668 17.415 1.00 82.19 90 PRO A C 1
ATOM 713 O O . PRO A 1 90 ? -10.773 14.235 18.553 1.00 82.19 90 PRO A O 1
ATOM 716 N N . GLU A 1 91 ? -12.033 15.083 16.905 1.00 84.19 91 GLU A N 1
ATOM 717 C CA . GLU A 1 91 ? -13.307 15.075 17.641 1.00 84.19 91 GLU A CA 1
ATOM 718 C C . GLU A 1 91 ? -14.080 13.754 17.496 1.00 84.19 91 GLU A C 1
ATOM 720 O O . GLU A 1 91 ? -15.197 13.625 17.986 1.00 84.19 91 GLU A O 1
ATOM 725 N N . THR A 1 92 ? -13.539 12.786 16.752 1.00 84.69 92 THR A N 1
ATOM 726 C CA . THR A 1 92 ? -14.181 11.483 16.570 1.00 84.69 92 THR A CA 1
ATOM 727 C C . THR A 1 92 ? -13.833 10.579 17.741 1.00 84.69 92 THR A C 1
ATOM 729 O O . THR A 1 92 ? -12.656 10.345 18.004 1.00 84.69 92 THR A O 1
ATOM 732 N N . GLU A 1 93 ? -14.847 10.036 18.403 1.00 83.56 93 GLU A N 1
ATOM 733 C CA . GLU A 1 93 ? -14.643 9.079 19.490 1.00 83.56 93 GLU A CA 1
ATOM 734 C C . GLU A 1 93 ? -14.283 7.682 18.942 1.00 83.56 93 GLU A C 1
ATOM 736 O O . GLU A 1 93 ? -14.706 7.325 17.834 1.00 83.56 93 GLU A O 1
ATOM 741 N N . PRO A 1 94 ? -13.512 6.864 19.685 1.00 76.75 94 PRO A N 1
ATOM 742 C CA . PRO A 1 94 ? -13.081 5.543 19.220 1.00 76.75 94 PRO A CA 1
ATOM 743 C C . PRO A 1 94 ? -14.243 4.613 18.828 1.00 76.75 94 PRO A C 1
ATOM 745 O O . PRO A 1 94 ? -14.143 3.863 17.858 1.00 76.75 94 PRO A O 1
ATOM 748 N N . ASP A 1 95 ? -15.366 4.678 19.546 1.00 84.00 95 ASP A N 1
ATOM 749 C CA . ASP A 1 95 ? -16.572 3.872 19.307 1.00 84.00 95 ASP A CA 1
ATOM 750 C C . ASP A 1 95 ? -17.322 4.270 18.019 1.00 84.00 95 ASP A C 1
ATOM 752 O O . ASP A 1 95 ? -18.052 3.470 17.430 1.00 84.00 95 ASP A O 1
ATOM 756 N N . GLN A 1 96 ? -17.095 5.483 17.512 1.00 90.25 96 GLN A N 1
ATOM 757 C CA . GLN A 1 96 ? -17.670 5.960 16.252 1.00 90.25 96 GLN A CA 1
ATOM 758 C C . GLN A 1 96 ? -16.915 5.440 15.022 1.00 90.25 96 GLN A C 1
ATOM 760 O O . GLN A 1 96 ? -17.439 5.497 13.900 1.00 90.25 96 GLN A O 1
ATOM 765 N N . ILE A 1 97 ? -15.695 4.926 15.203 1.00 91.75 97 ILE A N 1
ATOM 766 C CA . ILE A 1 97 ? -14.832 4.477 14.106 1.00 91.75 97 ILE A CA 1
ATOM 767 C C . ILE A 1 97 ? -15.422 3.284 13.372 1.00 91.75 97 ILE A C 1
ATOM 769 O O . ILE A 1 97 ? -15.454 3.294 12.139 1.00 91.75 97 ILE A O 1
ATOM 773 N N . GLU A 1 98 ? -15.989 2.321 14.094 1.00 91.88 98 GLU A N 1
ATOM 774 C CA . GLU A 1 98 ? -16.691 1.187 13.488 1.00 91.88 98 GLU A CA 1
ATOM 775 C C . GLU A 1 98 ? -17.800 1.666 12.535 1.00 91.88 98 GLU A C 1
ATOM 777 O O . GLU A 1 98 ? -17.879 1.232 11.384 1.00 91.88 98 GLU A O 1
ATOM 782 N N . GLN A 1 99 ? -18.610 2.637 12.968 1.00 92.94 99 GLN A N 1
ATOM 783 C CA . GLN A 1 99 ? -19.707 3.178 12.163 1.00 92.94 99 GLN A CA 1
ATOM 784 C C . GLN A 1 99 ? -19.212 3.973 10.949 1.00 92.94 99 GLN A C 1
ATOM 786 O O . GLN A 1 99 ? -19.877 4.006 9.911 1.00 92.94 99 GLN A O 1
ATOM 791 N N . LEU A 1 100 ? -18.076 4.664 11.061 1.00 94.38 100 LEU A N 1
ATOM 792 C CA . LEU A 1 100 ? -17.463 5.380 9.939 1.00 94.38 100 LEU A CA 1
ATOM 793 C C . LEU A 1 100 ? -16.918 4.412 8.889 1.00 94.38 100 LEU A C 1
ATOM 795 O O . LEU A 1 100 ? -17.154 4.613 7.696 1.00 94.38 100 LEU A O 1
ATOM 799 N N . ILE A 1 101 ? -16.253 3.344 9.327 1.00 94.69 101 ILE A N 1
ATOM 800 C CA . ILE A 1 101 ? -15.749 2.292 8.443 1.00 94.69 101 ILE A CA 1
ATOM 801 C C . ILE A 1 101 ? -16.921 1.570 7.774 1.00 94.69 101 ILE A C 1
ATOM 803 O O . ILE A 1 101 ? -16.936 1.450 6.552 1.00 94.69 101 ILE A O 1
ATOM 807 N N . ALA A 1 102 ? -17.945 1.160 8.529 1.00 93.88 102 ALA A N 1
ATOM 808 C CA . ALA A 1 102 ? -19.124 0.494 7.977 1.00 93.88 102 ALA A CA 1
ATOM 809 C C . ALA A 1 102 ? -19.829 1.359 6.918 1.00 93.88 102 ALA A C 1
ATOM 811 O O . ALA A 1 102 ? -20.101 0.891 5.812 1.00 93.88 102 ALA A O 1
ATOM 812 N N . ARG A 1 103 ? -20.032 2.655 7.199 1.00 94.06 103 ARG A N 1
ATOM 813 C CA . ARG A 1 103 ? -20.578 3.607 6.217 1.00 94.06 103 ARG A CA 1
ATOM 814 C C . ARG A 1 103 ? -19.695 3.740 4.983 1.00 94.06 103 ARG A C 1
ATOM 816 O O . ARG A 1 103 ? -20.213 3.857 3.879 1.00 94.06 103 ARG A O 1
ATOM 823 N N . HIS A 1 104 ? -18.376 3.736 5.148 1.00 94.88 104 HIS A N 1
ATOM 824 C CA . HIS A 1 104 ? -17.449 3.785 4.024 1.00 94.88 104 HIS A CA 1
ATOM 825 C C . HIS A 1 104 ? -17.512 2.521 3.161 1.00 94.88 104 HIS A C 1
ATOM 827 O O . HIS A 1 104 ? -17.494 2.625 1.935 1.00 94.88 104 HIS A O 1
ATOM 833 N N . ILE A 1 105 ? -17.641 1.349 3.784 1.00 94.94 105 ILE A N 1
ATOM 834 C CA . ILE A 1 105 ? -17.829 0.084 3.071 1.00 94.94 105 ILE A CA 1
ATOM 835 C C . ILE A 1 105 ? -19.102 0.154 2.218 1.00 94.94 105 ILE A C 1
ATOM 837 O O . ILE A 1 105 ? -19.059 -0.167 1.031 1.00 94.94 105 ILE A O 1
ATOM 841 N N . ASP A 1 106 ? -20.206 0.636 2.787 1.00 94.31 106 ASP A N 1
ATOM 842 C CA . ASP A 1 106 ? -21.515 0.653 2.124 1.00 94.31 106 ASP A CA 1
ATOM 843 C C . ASP A 1 106 ? -21.677 1.818 1.118 1.00 94.31 106 ASP A C 1
ATOM 845 O O . ASP A 1 106 ? -22.454 1.730 0.163 1.00 94.31 106 ASP A O 1
ATOM 849 N N . SER A 1 107 ? -20.927 2.913 1.288 1.00 93.75 107 SER A N 1
ATOM 850 C CA . SER A 1 107 ? -21.036 4.125 0.466 1.00 93.75 107 SER A CA 1
ATOM 851 C C . SER A 1 107 ? -20.583 3.920 -0.980 1.00 93.75 107 SER A C 1
ATOM 853 O O . SER A 1 107 ? -19.563 3.286 -1.255 1.00 93.75 107 SER A O 1
ATOM 855 N N . LYS A 1 108 ? -21.292 4.564 -1.918 1.00 90.94 108 LYS A N 1
ATOM 856 C CA . LYS A 1 108 ? -20.927 4.627 -3.344 1.00 90.94 108 LYS A CA 1
ATOM 857 C C . LYS A 1 108 ? -19.563 5.283 -3.577 1.00 90.94 108 LYS A C 1
ATOM 859 O O . LYS A 1 108 ? -18.860 4.862 -4.491 1.00 90.94 108 LYS A O 1
ATOM 864 N N . ASP A 1 109 ? -19.215 6.277 -2.762 1.00 88.94 109 ASP A N 1
ATOM 865 C CA . ASP A 1 109 ? -17.939 7.002 -2.838 1.00 88.94 109 ASP A CA 1
ATOM 866 C C . ASP A 1 109 ? -16.833 6.319 -2.012 1.00 88.94 109 ASP A C 1
ATOM 868 O O . ASP A 1 109 ? -15.692 6.780 -1.971 1.00 88.94 109 ASP A O 1
ATOM 872 N N . GLY A 1 110 ? -17.177 5.224 -1.325 1.00 90.50 110 GLY A N 1
ATOM 873 C CA . GLY A 1 110 ? -16.239 4.354 -0.634 1.00 90.50 110 GLY A CA 1
ATOM 874 C C . GLY A 1 110 ? -16.041 3.035 -1.366 1.00 90.50 110 GLY A C 1
ATOM 875 O O . GLY A 1 110 ? -15.609 3.022 -2.517 1.00 90.50 110 GLY A O 1
ATOM 876 N N . CYS A 1 111 ? -16.338 1.918 -0.703 1.00 91.12 111 CYS A N 1
ATOM 877 C CA . CYS A 1 111 ? -16.141 0.588 -1.286 1.00 91.12 111 CYS A CA 1
ATOM 878 C C . CYS A 1 111 ? -17.340 0.102 -2.115 1.00 91.12 111 CYS A C 1
ATOM 880 O O . CYS A 1 111 ? -17.225 -0.889 -2.834 1.00 91.12 111 CYS A O 1
ATOM 882 N N . LYS A 1 112 ? -18.509 0.753 -2.026 1.00 92.38 112 LYS A N 1
ATOM 883 C CA . LYS A 1 112 ? -19.748 0.341 -2.713 1.00 92.38 112 LYS A CA 1
ATOM 884 C C . LYS A 1 112 ? -20.095 -1.138 -2.457 1.00 92.38 112 LYS A C 1
ATOM 886 O O . LYS A 1 112 ? -20.456 -1.882 -3.372 1.00 92.38 112 LYS A O 1
ATOM 891 N N . GLY A 1 113 ? -19.908 -1.581 -1.215 1.00 89.44 113 GLY A N 1
ATOM 892 C CA . GLY A 1 113 ? -20.102 -2.959 -0.762 1.00 89.44 113 GLY A CA 1
ATOM 893 C C . GLY A 1 113 ? -19.070 -3.965 -1.285 1.00 89.44 113 GLY A C 1
ATOM 894 O O . GLY A 1 113 ? -19.231 -5.162 -1.061 1.00 89.44 113 GLY A O 1
ATOM 895 N N . LYS A 1 114 ? -18.026 -3.522 -1.998 1.00 91.62 114 LYS A N 1
ATOM 896 C CA . LYS A 1 114 ? -16.983 -4.380 -2.572 1.00 91.62 114 LYS A CA 1
ATOM 897 C C . LYS A 1 114 ? -15.619 -4.007 -2.018 1.00 91.62 114 LYS A C 1
ATOM 899 O O . LYS A 1 114 ? -15.044 -2.980 -2.364 1.00 91.62 114 LYS A O 1
ATOM 904 N N . LEU A 1 115 ? -15.103 -4.870 -1.159 1.00 93.62 115 LEU A N 1
ATOM 905 C CA . LEU A 1 115 ? -13.757 -4.738 -0.623 1.00 93.62 115 LEU A CA 1
ATOM 906 C C . LEU A 1 115 ? -12.719 -5.060 -1.698 1.00 93.62 115 LEU A C 1
ATOM 908 O O . LEU A 1 115 ? -12.988 -5.810 -2.638 1.00 93.62 115 LEU A O 1
ATOM 912 N N . THR A 1 116 ? -11.531 -4.495 -1.535 1.00 93.00 116 THR A N 1
ATOM 913 C CA . THR A 1 116 ? -10.363 -4.810 -2.358 1.00 93.00 116 THR A CA 1
ATOM 914 C C . THR A 1 116 ? -9.448 -5.776 -1.612 1.00 93.00 116 THR A C 1
ATOM 916 O O . THR A 1 116 ? -9.697 -6.097 -0.453 1.00 93.00 116 THR A O 1
ATOM 919 N N . ARG A 1 117 ? -8.393 -6.264 -2.257 1.00 94.75 117 ARG A N 1
ATOM 920 C CA . ARG A 1 117 ? -7.303 -6.955 -1.565 1.00 94.75 117 ARG A CA 1
ATOM 921 C C . ARG A 1 117 ? -6.230 -5.952 -1.202 1.00 94.75 117 ARG A C 1
ATOM 923 O O . ARG A 1 117 ? -5.901 -5.083 -2.010 1.00 94.75 117 ARG A O 1
ATOM 930 N N . TRP A 1 118 ? -5.696 -6.072 0.004 1.00 95.88 118 TRP A N 1
ATOM 931 C CA . TRP A 1 118 ? -4.576 -5.239 0.402 1.00 95.88 118 TRP A CA 1
ATOM 932 C C . TRP A 1 118 ? -3.244 -5.893 0.034 1.00 95.88 118 TRP A C 1
ATOM 934 O O . TRP A 1 118 ? -3.104 -7.113 0.101 1.00 95.88 118 TRP A O 1
ATOM 944 N N . TRP A 1 119 ? -2.257 -5.076 -0.323 1.00 96.50 119 TRP A N 1
ATOM 945 C CA . TRP A 1 119 ? -0.915 -5.523 -0.664 1.00 96.50 119 TRP A CA 1
ATOM 946 C C . TRP A 1 119 ? 0.156 -4.626 -0.039 1.00 96.50 119 TRP A C 1
ATOM 948 O O . TRP A 1 119 ? -0.055 -3.416 0.101 1.00 96.50 119 TRP A O 1
ATOM 958 N N . PRO A 1 120 ? 1.340 -5.182 0.276 1.00 95.31 120 PRO A N 1
ATOM 959 C CA . PRO A 1 120 ? 2.512 -4.392 0.616 1.00 95.31 120 PRO A CA 1
ATOM 960 C C . PRO A 1 120 ? 2.819 -3.338 -0.454 1.00 95.31 120 PRO A C 1
ATOM 962 O O . PRO A 1 120 ? 2.611 -3.550 -1.651 1.00 95.31 120 PRO A O 1
ATOM 965 N N . SER A 1 121 ? 3.376 -2.202 -0.034 1.00 94.25 121 SER A N 1
ATOM 966 C CA . SER A 1 121 ? 3.652 -1.066 -0.926 1.00 94.25 121 SER A CA 1
ATOM 967 C C . SER A 1 121 ? 4.509 -1.439 -2.140 1.00 94.25 121 SER A C 1
ATOM 969 O O . SER A 1 121 ? 4.252 -0.963 -3.245 1.00 94.25 121 SER A O 1
ATOM 971 N N . TYR A 1 122 ? 5.486 -2.333 -1.969 1.00 95.81 122 TYR A N 1
ATOM 972 C CA . TYR A 1 122 ? 6.344 -2.781 -3.064 1.00 95.81 122 TYR A CA 1
ATOM 973 C C . TYR A 1 122 ? 5.570 -3.576 -4.131 1.00 95.81 122 TYR A C 1
ATOM 975 O O . TYR A 1 122 ? 5.875 -3.441 -5.314 1.00 95.81 122 TYR A O 1
ATOM 983 N N . CYS A 1 123 ? 4.532 -4.331 -3.750 1.00 96.94 123 CYS A N 1
ATOM 984 C CA . CYS A 1 123 ? 3.643 -5.021 -4.687 1.00 96.94 123 CYS A CA 1
ATOM 985 C C . CYS A 1 123 ? 2.824 -4.027 -5.513 1.00 96.94 123 CYS A C 1
ATOM 987 O O . CYS A 1 123 ? 2.686 -4.180 -6.727 1.00 96.94 123 CYS A O 1
ATOM 989 N N . LEU A 1 124 ? 2.322 -2.967 -4.871 1.00 95.44 124 LEU A N 1
ATOM 990 C CA . LEU A 1 124 ? 1.583 -1.902 -5.550 1.00 95.44 124 LEU A CA 1
ATOM 991 C C . LEU A 1 124 ? 2.481 -1.120 -6.517 1.00 95.44 124 LEU A C 1
ATOM 993 O O . LEU A 1 124 ? 2.062 -0.843 -7.641 1.00 95.44 124 LEU A O 1
ATOM 997 N N . HIS A 1 125 ? 3.717 -0.806 -6.115 1.00 95.31 125 HIS A N 1
ATOM 998 C CA . HIS A 1 125 ? 4.705 -0.174 -6.994 1.00 95.31 125 HIS A CA 1
ATOM 999 C C . HIS A 1 125 ? 5.063 -1.069 -8.178 1.00 95.31 125 HIS A C 1
ATOM 1001 O O . HIS A 1 125 ? 5.009 -0.610 -9.316 1.00 95.31 125 HIS A O 1
ATOM 1007 N N . TRP A 1 126 ? 5.339 -2.352 -7.932 1.00 97.44 126 TRP A N 1
ATOM 1008 C CA . TRP A 1 126 ? 5.572 -3.327 -8.994 1.00 97.44 126 TRP A CA 1
ATOM 1009 C C . TRP A 1 126 ? 4.412 -3.351 -9.991 1.00 97.44 126 TRP A C 1
ATOM 1011 O O . TRP A 1 126 ? 4.639 -3.203 -11.187 1.00 97.44 126 TRP A O 1
ATOM 1021 N N . ARG A 1 127 ? 3.164 -3.429 -9.510 1.00 95.62 127 ARG A N 1
ATOM 1022 C CA . ARG A 1 127 ? 1.950 -3.425 -10.344 1.00 95.62 127 ARG A CA 1
ATOM 1023 C C . ARG A 1 127 ? 1.847 -2.167 -11.214 1.00 95.62 127 ARG A C 1
ATOM 1025 O O . ARG A 1 127 ? 1.489 -2.252 -12.390 1.00 95.62 127 ARG A O 1
ATOM 1032 N N . GLN A 1 128 ? 2.148 -0.996 -10.651 1.00 94.12 128 GLN A N 1
ATOM 1033 C CA . GLN A 1 128 ? 2.131 0.283 -11.372 1.00 94.12 128 GLN A CA 1
ATOM 1034 C C . GLN A 1 128 ? 3.238 0.364 -12.432 1.00 94.12 128 GLN A C 1
ATOM 1036 O O . GLN A 1 128 ? 2.974 0.755 -13.569 1.00 94.12 128 GLN A O 1
ATOM 1041 N N . GLU A 1 129 ? 4.458 -0.040 -12.086 1.00 94.81 129 GLU A N 1
ATOM 1042 C CA . GLU A 1 129 ? 5.595 -0.074 -13.005 1.00 94.81 129 GLU A CA 1
ATOM 1043 C C . GLU A 1 129 ? 5.402 -1.121 -14.111 1.00 94.81 129 GLU A C 1
ATOM 1045 O O . GLU A 1 129 ? 5.672 -0.846 -15.281 1.00 94.81 129 GLU A O 1
ATOM 1050 N N . LYS A 1 130 ? 4.857 -2.299 -13.797 1.00 95.31 130 LYS A N 1
ATOM 1051 C CA . LYS A 1 130 ? 4.490 -3.305 -14.798 1.00 95.31 130 LYS A CA 1
ATOM 1052 C C . LYS A 1 130 ? 3.494 -2.730 -15.803 1.00 95.31 130 LYS A C 1
ATOM 1054 O O . LYS A 1 130 ? 3.699 -2.834 -17.007 1.00 95.31 130 LYS A O 1
ATOM 1059 N N . ARG A 1 131 ? 2.454 -2.035 -15.325 1.00 95.25 131 ARG A N 1
ATOM 1060 C CA . ARG A 1 131 ? 1.486 -1.347 -16.196 1.00 95.25 131 ARG A CA 1
ATOM 1061 C C . ARG A 1 131 ? 2.152 -0.311 -17.105 1.00 95.25 131 ARG A C 1
ATOM 1063 O O . ARG A 1 131 ? 1.698 -0.127 -18.231 1.00 95.25 131 ARG A O 1
ATOM 1070 N N . PHE A 1 132 ? 3.182 0.384 -16.623 1.00 95.12 132 PHE A N 1
ATOM 1071 C CA . PHE A 1 132 ? 3.974 1.286 -17.456 1.00 95.12 132 PHE A CA 1
ATOM 1072 C C . PHE A 1 132 ? 4.689 0.504 -18.571 1.00 95.12 132 PHE A C 1
ATOM 1074 O O . PHE A 1 132 ? 4.475 0.806 -19.742 1.00 95.12 132 PHE A O 1
ATOM 1081 N N . GLY A 1 133 ? 5.440 -0.548 -18.238 1.00 94.19 133 GLY A N 1
ATOM 1082 C CA . GLY A 1 133 ? 6.141 -1.372 -19.233 1.00 94.19 133 GLY A CA 1
ATOM 1083 C C . GLY A 1 133 ? 5.215 -2.057 -20.244 1.00 94.19 133 GLY A C 1
ATOM 1084 O O . GLY A 1 133 ? 5.566 -2.154 -21.413 1.00 94.19 133 GLY A O 1
ATOM 1085 N N . ASP A 1 134 ? 4.009 -2.458 -19.829 1.00 93.75 134 ASP A N 1
ATOM 1086 C CA . ASP A 1 134 ? 2.998 -3.046 -20.721 1.00 93.75 134 ASP A CA 1
ATOM 1087 C C . ASP A 1 134 ? 2.406 -2.015 -21.709 1.00 93.75 134 ASP A C 1
ATOM 1089 O O . ASP A 1 134 ? 1.893 -2.388 -22.764 1.00 93.75 134 ASP A O 1
ATOM 1093 N N . LYS A 1 135 ? 2.402 -0.722 -21.353 1.00 95.31 135 LYS A N 1
ATOM 1094 C CA . LYS A 1 135 ? 1.733 0.341 -22.124 1.00 95.31 135 LYS A CA 1
ATOM 1095 C C . LYS A 1 135 ? 2.676 1.092 -23.060 1.00 95.31 135 LYS A C 1
ATOM 1097 O O . LYS A 1 135 ? 2.228 1.580 -24.097 1.00 95.31 135 LYS A O 1
ATOM 1102 N N . PHE A 1 136 ? 3.929 1.269 -22.660 1.00 94.62 136 PHE A N 1
ATOM 1103 C CA . PHE A 1 136 ? 4.869 2.147 -23.345 1.00 94.62 136 PHE A CA 1
ATOM 1104 C C . PHE A 1 136 ? 5.876 1.346 -24.169 1.00 94.62 136 PHE A C 1
ATOM 1106 O O . PHE A 1 136 ? 6.475 0.387 -23.689 1.00 94.62 136 PHE A O 1
ATOM 1113 N N . ASP A 1 137 ? 6.060 1.753 -25.425 1.00 94.69 137 ASP A N 1
ATOM 1114 C CA . ASP A 1 137 ? 6.990 1.100 -26.340 1.00 94.69 137 ASP A CA 1
ATOM 1115 C C . ASP A 1 137 ? 8.439 1.361 -25.916 1.00 94.69 137 ASP A C 1
ATOM 1117 O O . ASP A 1 137 ? 8.877 2.508 -25.786 1.00 94.69 137 ASP A O 1
ATOM 1121 N N . ARG A 1 138 ? 9.205 0.286 -25.727 1.00 94.38 138 ARG A N 1
ATOM 1122 C CA . ARG A 1 138 ? 10.595 0.359 -25.272 1.00 94.38 138 ARG A CA 1
ATOM 1123 C C . ARG A 1 138 ? 11.499 1.095 -26.253 1.00 94.38 138 ARG A C 1
ATOM 1125 O O . ARG A 1 138 ? 12.444 1.732 -25.796 1.00 94.38 138 ARG A O 1
ATOM 1132 N N . ALA A 1 139 ? 11.208 1.035 -27.555 1.00 92.81 139 ALA A N 1
ATOM 1133 C CA . ALA A 1 139 ? 12.036 1.661 -28.585 1.00 92.81 139 ALA A CA 1
ATOM 1134 C C . ALA A 1 139 ? 11.990 3.196 -28.543 1.00 92.81 139 ALA A C 1
ATOM 1136 O O . ALA A 1 139 ? 12.978 3.851 -28.865 1.00 92.81 139 ALA A O 1
ATOM 1137 N N . THR A 1 140 ? 10.859 3.765 -28.127 1.00 94.56 140 THR A N 1
ATOM 1138 C CA . THR A 1 140 ? 10.594 5.214 -28.162 1.00 94.56 140 THR A CA 1
ATOM 1139 C C . THR A 1 140 ? 10.526 5.841 -26.773 1.00 94.56 140 THR A C 1
ATOM 1141 O O . THR A 1 140 ? 10.698 7.042 -26.605 1.00 94.56 140 THR A O 1
ATOM 1144 N N . THR A 1 141 ? 10.312 5.040 -25.734 1.00 95.00 141 THR A N 1
ATOM 1145 C CA . THR A 1 141 ? 10.343 5.534 -24.358 1.00 95.00 141 THR A CA 1
ATOM 1146 C C . THR A 1 141 ? 11.768 5.905 -23.975 1.00 95.00 141 THR A C 1
ATOM 1148 O O . THR A 1 141 ? 12.665 5.070 -24.095 1.00 95.00 141 THR A O 1
ATOM 1151 N N . TRP A 1 142 ? 11.954 7.125 -23.464 1.00 95.25 142 TRP A N 1
ATOM 1152 C CA . TRP A 1 142 ? 13.241 7.638 -22.970 1.00 95.25 142 TRP A CA 1
ATOM 1153 C C . TRP A 1 142 ? 14.320 7.836 -24.047 1.00 95.25 142 TRP A C 1
ATOM 1155 O O . TRP A 1 142 ? 15.497 8.002 -23.720 1.00 95.25 142 TRP A O 1
ATOM 1165 N N . ASP A 1 143 ? 13.930 7.854 -25.323 1.00 94.38 143 ASP A N 1
ATOM 1166 C CA . ASP A 1 143 ? 14.837 8.034 -26.458 1.00 94.38 143 ASP A CA 1
ATOM 1167 C C . ASP A 1 143 ? 15.489 9.429 -26.497 1.00 94.38 143 ASP A C 1
ATOM 1169 O O . ASP A 1 143 ? 16.626 9.574 -26.952 1.00 94.38 143 ASP A O 1
ATOM 1173 N N . GLN A 1 144 ? 14.834 10.443 -25.921 1.00 96.12 144 GLN A N 1
ATOM 1174 C CA . GLN A 1 144 ? 15.318 11.822 -25.856 1.00 96.12 144 GLN A CA 1
ATOM 1175 C C . GLN A 1 144 ? 16.644 11.981 -25.098 1.00 96.12 144 GLN A C 1
ATOM 1177 O O . GLN A 1 144 ? 17.308 13.009 -25.223 1.00 96.12 144 GLN A O 1
ATOM 1182 N N . TRP A 1 145 ? 17.029 10.987 -24.292 1.00 93.69 145 TRP A N 1
ATOM 1183 C CA . TRP A 1 145 ? 18.291 10.974 -23.546 1.00 93.69 145 TRP A CA 1
ATOM 1184 C C . TRP A 1 145 ? 19.397 10.169 -24.246 1.00 93.69 145 TRP A C 1
ATOM 1186 O O . TRP A 1 145 ? 20.501 10.052 -23.714 1.00 93.69 145 TRP A O 1
ATOM 1196 N N . GLY A 1 146 ? 19.127 9.650 -25.448 1.00 95.94 146 GLY A N 1
ATOM 1197 C CA . GLY A 1 146 ? 20.051 8.847 -26.242 1.00 95.94 146 GLY A CA 1
ATOM 1198 C C . GLY A 1 146 ? 20.050 7.360 -25.870 1.00 95.94 146 GLY A C 1
ATOM 1199 O O . GLY A 1 146 ? 19.614 6.956 -24.792 1.00 95.94 146 GLY A O 1
ATOM 1200 N N . ALA A 1 147 ? 20.572 6.531 -26.779 1.00 95.19 147 ALA A N 1
ATOM 1201 C CA . ALA A 1 147 ? 20.466 5.070 -26.703 1.00 95.19 147 ALA A CA 1
ATOM 1202 C C . ALA A 1 147 ? 21.109 4.458 -25.443 1.00 95.19 147 ALA A C 1
ATOM 1204 O O . ALA A 1 147 ? 20.600 3.482 -24.896 1.00 95.19 147 ALA A O 1
ATOM 1205 N N . GLU A 1 148 ? 22.218 5.028 -24.961 1.00 96.38 148 GLU A N 1
ATOM 1206 C CA . GLU A 1 148 ? 22.900 4.534 -23.760 1.00 96.38 148 GLU A CA 1
ATOM 1207 C C . GLU A 1 148 ? 22.042 4.726 -22.503 1.00 96.38 148 GLU A C 1
ATOM 1209 O O . GLU A 1 148 ? 21.837 3.776 -21.748 1.00 96.38 148 GLU A O 1
ATOM 1214 N N . LYS A 1 149 ? 21.477 5.927 -22.316 1.00 96.31 149 LYS A N 1
ATOM 1215 C CA . LYS A 1 149 ? 20.601 6.233 -21.179 1.00 96.31 149 LYS A CA 1
ATOM 1216 C C . LYS A 1 149 ? 19.267 5.516 -21.272 1.00 96.31 149 LYS A C 1
ATOM 1218 O O . LYS A 1 149 ? 18.780 5.014 -20.263 1.00 96.31 149 LYS A O 1
ATOM 1223 N N . GLN A 1 150 ? 18.706 5.402 -22.472 1.00 96.50 150 GLN A N 1
ATOM 1224 C CA . GLN A 1 150 ? 17.512 4.596 -22.703 1.00 96.50 150 GLN A CA 1
ATOM 1225 C C . GLN A 1 150 ? 17.729 3.144 -22.250 1.00 96.50 150 GLN A C 1
ATOM 1227 O O . GLN A 1 150 ? 16.910 2.606 -21.503 1.00 96.50 150 GLN A O 1
ATOM 1232 N N . ARG A 1 151 ? 18.849 2.524 -22.651 1.00 96.12 151 ARG A N 1
ATOM 1233 C CA . ARG A 1 151 ? 19.207 1.166 -22.224 1.00 96.12 151 ARG A CA 1
ATOM 1234 C C . ARG A 1 151 ? 19.368 1.078 -20.706 1.00 96.12 151 ARG A C 1
ATOM 1236 O O . ARG A 1 151 ? 18.755 0.207 -20.102 1.00 96.12 151 ARG A O 1
ATOM 1243 N N . GLU A 1 152 ? 20.113 1.998 -20.094 1.00 97.25 152 GLU A N 1
ATOM 1244 C CA . GLU A 1 152 ? 20.316 2.047 -18.637 1.00 97.25 152 GLU A CA 1
ATOM 1245 C C . GLU A 1 152 ? 18.981 2.128 -17.872 1.00 97.25 152 GLU A C 1
ATOM 1247 O O . GLU A 1 152 ? 18.758 1.402 -16.903 1.00 97.25 152 GLU A O 1
ATOM 1252 N N . HIS A 1 153 ? 18.054 2.989 -18.302 1.00 96.62 153 HIS A N 1
ATOM 1253 C CA . HIS A 1 153 ? 16.752 3.115 -17.648 1.00 96.62 153 HIS A CA 1
ATOM 1254 C C . HIS A 1 153 ? 15.910 1.842 -17.766 1.00 96.62 153 HIS A C 1
ATOM 1256 O O . HIS A 1 153 ? 15.257 1.450 -16.795 1.00 96.62 153 HIS A O 1
ATOM 1262 N N . TRP A 1 154 ? 15.948 1.180 -18.923 1.00 96.62 154 TRP A N 1
ATOM 1263 C CA . TRP A 1 154 ? 15.261 -0.089 -19.136 1.00 96.62 154 TRP A CA 1
ATOM 1264 C C . TRP A 1 154 ? 15.885 -1.247 -18.347 1.00 96.62 154 TRP A C 1
ATOM 1266 O O . TRP A 1 154 ? 15.150 -2.030 -17.751 1.00 96.62 154 TRP A O 1
ATOM 1276 N N . GLU A 1 155 ? 17.212 -1.316 -18.246 1.00 97.19 155 GLU A N 1
ATOM 1277 C CA . GLU A 1 155 ? 17.913 -2.289 -17.396 1.00 97.19 155 GLU A CA 1
ATOM 1278 C C . GLU A 1 155 ? 17.561 -2.092 -15.912 1.00 97.19 155 GLU A C 1
ATOM 1280 O O . GLU A 1 155 ? 17.242 -3.052 -15.209 1.00 97.19 155 GLU A O 1
ATOM 1285 N N . ASN A 1 156 ? 17.531 -0.841 -15.442 1.00 96.75 156 ASN A N 1
ATOM 1286 C CA . ASN A 1 156 ? 17.112 -0.497 -14.081 1.00 96.75 156 ASN A CA 1
ATOM 1287 C C . ASN A 1 156 ? 15.630 -0.801 -13.819 1.00 96.75 156 ASN A C 1
ATOM 1289 O O . ASN A 1 156 ? 15.244 -1.145 -12.699 1.00 96.75 156 ASN A O 1
ATOM 1293 N N . TYR A 1 157 ? 14.775 -0.639 -14.828 1.00 96.88 157 TYR A N 1
ATOM 1294 C CA . TYR A 1 157 ? 13.376 -1.046 -14.764 1.00 96.88 157 TYR A CA 1
ATOM 1295 C C . TYR A 1 157 ? 13.262 -2.568 -14.605 1.00 96.88 157 TYR A C 1
ATOM 1297 O O . TYR A 1 157 ? 12.678 -3.030 -13.625 1.00 96.88 157 TYR A O 1
ATOM 1305 N N . ASP A 1 158 ? 13.887 -3.346 -15.494 1.00 97.38 158 ASP A N 1
ATOM 1306 C CA . ASP A 1 158 ? 13.812 -4.811 -15.474 1.00 97.38 158 ASP A CA 1
ATOM 1307 C C . ASP A 1 158 ? 14.408 -5.385 -14.175 1.00 97.38 158 ASP A C 1
ATOM 1309 O O . ASP A 1 158 ? 13.854 -6.315 -13.583 1.00 97.38 158 ASP A O 1
ATOM 1313 N N . ALA A 1 159 ? 15.497 -4.792 -13.672 1.00 97.56 159 ALA A N 1
ATOM 1314 C CA . ALA A 1 159 ? 16.100 -5.174 -12.398 1.00 97.56 159 ALA A CA 1
ATOM 1315 C C . ALA A 1 159 ? 15.138 -4.976 -11.215 1.00 97.56 159 ALA A C 1
ATOM 1317 O O . ALA A 1 159 ? 14.998 -5.879 -10.390 1.00 97.56 159 ALA A O 1
ATOM 1318 N N . ARG A 1 160 ? 14.439 -3.833 -11.139 1.00 96.75 160 ARG A N 1
ATOM 1319 C CA . ARG A 1 160 ? 13.441 -3.573 -10.085 1.00 96.75 160 ARG A CA 1
ATOM 1320 C C . ARG A 1 160 ? 12.246 -4.514 -10.177 1.00 96.75 160 ARG A C 1
ATOM 1322 O O . ARG A 1 160 ? 11.803 -5.025 -9.150 1.00 96.75 160 ARG A O 1
ATOM 1329 N N . GLN A 1 161 ? 11.767 -4.784 -11.392 1.00 97.50 161 GLN A N 1
ATOM 1330 C CA . GLN A 1 161 ? 10.685 -5.740 -11.625 1.00 97.50 161 GLN A CA 1
ATOM 1331 C C . GLN A 1 161 ? 11.067 -7.142 -11.142 1.00 97.50 161 GLN A C 1
ATOM 1333 O O . GLN A 1 161 ? 10.300 -7.770 -10.413 1.00 97.50 161 GLN A O 1
ATOM 1338 N N . ARG A 1 162 ? 12.279 -7.601 -11.476 1.00 97.50 162 ARG A N 1
ATOM 1339 C CA . ARG A 1 162 ? 12.801 -8.896 -11.026 1.00 97.50 162 ARG A CA 1
ATOM 1340 C C . ARG A 1 162 ? 12.911 -8.971 -9.502 1.00 97.50 162 ARG A C 1
ATOM 1342 O O . ARG A 1 162 ? 12.390 -9.915 -8.920 1.00 97.50 162 ARG A O 1
ATOM 1349 N N . VAL A 1 163 ? 13.510 -7.965 -8.861 1.00 97.88 163 VAL A N 1
ATOM 1350 C CA . VAL A 1 163 ? 13.660 -7.919 -7.393 1.00 97.88 163 VAL A CA 1
ATOM 1351 C C . VAL A 1 163 ? 12.304 -7.976 -6.689 1.00 97.88 163 VAL A C 1
ATOM 1353 O O . VAL A 1 163 ? 12.153 -8.676 -5.691 1.00 97.88 163 VAL A O 1
ATOM 1356 N N . ALA A 1 164 ? 11.297 -7.266 -7.205 1.00 97.31 164 ALA A N 1
ATOM 1357 C CA . ALA A 1 164 ? 9.958 -7.311 -6.632 1.00 97.31 164 ALA A CA 1
ATOM 1358 C C . ALA A 1 164 ? 9.322 -8.705 -6.753 1.00 97.31 164 ALA A C 1
ATOM 1360 O O . ALA A 1 164 ? 8.766 -9.191 -5.775 1.00 97.31 164 ALA A O 1
ATOM 1361 N N . VAL A 1 165 ? 9.435 -9.365 -7.911 1.00 97.94 165 VAL A N 1
ATOM 1362 C CA . VAL A 1 165 ? 8.893 -10.721 -8.123 1.00 97.94 165 VAL A CA 1
ATOM 1363 C C . VAL A 1 165 ? 9.608 -11.760 -7.255 1.00 97.94 165 VAL A C 1
ATOM 1365 O O . VAL A 1 165 ? 8.949 -12.600 -6.649 1.00 97.94 165 VAL A O 1
ATOM 1368 N N . GLU A 1 166 ? 10.936 -11.685 -7.143 1.00 97.94 166 GLU A N 1
ATOM 1369 C CA . GLU A 1 166 ? 11.724 -12.552 -6.252 1.00 97.94 166 GLU A CA 1
ATOM 1370 C C . GLU A 1 166 ? 11.296 -12.382 -4.790 1.00 97.94 166 GLU A C 1
ATOM 1372 O O . GLU A 1 166 ? 11.134 -13.367 -4.068 1.00 97.94 166 GLU A O 1
ATOM 1377 N N . ARG A 1 167 ? 11.045 -11.138 -4.368 1.00 97.75 167 ARG A N 1
ATOM 1378 C CA . ARG A 1 167 ? 10.533 -10.842 -3.031 1.00 97.75 167 ARG A CA 1
ATOM 1379 C C . ARG A 1 167 ? 9.120 -11.389 -2.812 1.00 97.75 167 ARG A C 1
ATOM 1381 O O . ARG A 1 167 ? 8.889 -12.008 -1.780 1.00 97.75 167 ARG A O 1
ATOM 1388 N N . MET A 1 168 ? 8.206 -11.219 -3.772 1.00 97.81 168 MET A N 1
ATOM 1389 C CA . MET A 1 168 ? 6.856 -11.799 -3.686 1.00 97.81 168 MET A CA 1
ATOM 1390 C C . MET A 1 168 ? 6.922 -13.318 -3.538 1.00 97.81 168 MET A C 1
ATOM 1392 O O . MET A 1 168 ? 6.274 -13.871 -2.657 1.00 97.81 168 MET A O 1
ATOM 1396 N N . ALA A 1 169 ? 7.764 -13.986 -4.332 1.00 96.88 169 ALA A N 1
ATOM 1397 C CA . ALA A 1 169 ? 7.954 -15.428 -4.239 1.00 96.88 169 ALA A CA 1
ATOM 1398 C C . ALA A 1 169 ? 8.486 -15.859 -2.860 1.00 96.88 169 ALA A C 1
ATOM 1400 O O . ALA A 1 169 ? 8.004 -16.845 -2.304 1.00 96.88 169 ALA A O 1
ATOM 1401 N N . ALA A 1 170 ? 9.434 -15.110 -2.284 1.00 96.7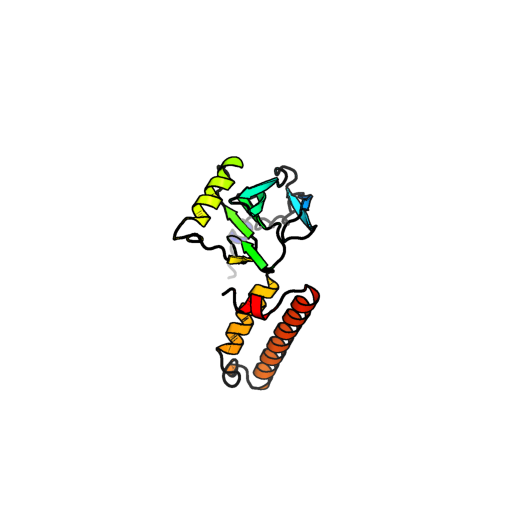5 170 ALA A N 1
ATOM 1402 C CA . ALA A 1 170 ? 9.957 -15.371 -0.941 1.00 96.75 170 ALA A CA 1
ATOM 1403 C C . ALA A 1 170 ? 8.902 -15.175 0.165 1.00 96.75 170 ALA A C 1
ATOM 1405 O O . ALA A 1 170 ? 8.913 -15.899 1.157 1.00 96.75 170 ALA A O 1
ATOM 1406 N N . GLU A 1 171 ? 7.982 -14.227 -0.020 1.00 94.44 171 GLU A N 1
ATOM 1407 C CA . GLU A 1 171 ? 6.870 -13.941 0.898 1.00 94.44 171 GLU A CA 1
ATOM 1408 C C . GLU A 1 171 ? 5.615 -14.801 0.609 1.00 94.44 171 GLU A C 1
ATOM 1410 O O . GLU A 1 171 ? 4.597 -14.658 1.282 1.00 94.44 171 GLU A O 1
ATOM 1415 N N . GLY A 1 172 ? 5.662 -15.711 -0.376 1.00 95.25 172 GLY A N 1
ATOM 1416 C CA . GLY A 1 172 ? 4.527 -16.567 -0.750 1.00 95.25 172 GLY A CA 1
ATOM 1417 C C . GLY A 1 172 ? 3.375 -15.832 -1.451 1.00 95.25 172 GLY A C 1
ATOM 1418 O O . GLY A 1 172 ? 2.250 -16.327 -1.474 1.00 95.25 172 GLY A O 1
ATOM 1419 N N . ILE A 1 173 ? 3.641 -14.656 -2.017 1.00 96.62 173 ILE A N 1
ATOM 1420 C CA . ILE A 1 173 ? 2.685 -13.825 -2.753 1.00 96.62 173 ILE A CA 1
ATOM 1421 C C . ILE A 1 173 ? 2.758 -14.172 -4.245 1.00 96.62 173 ILE A C 1
ATOM 1423 O O . ILE A 1 173 ? 3.835 -14.165 -4.837 1.00 96.62 173 ILE A O 1
ATOM 1427 N N . ASP A 1 174 ? 1.608 -14.435 -4.873 1.00 95.81 174 ASP A N 1
ATOM 1428 C CA . ASP A 1 174 ? 1.513 -14.651 -6.322 1.00 95.81 174 ASP A CA 1
ATOM 1429 C C . ASP A 1 174 ? 1.456 -13.300 -7.071 1.00 95.81 174 ASP A C 1
ATOM 1431 O O . ASP A 1 174 ? 0.478 -12.557 -6.911 1.00 95.81 174 ASP A O 1
ATOM 1435 N N . PRO A 1 175 ? 2.448 -12.967 -7.924 1.00 95.88 175 PRO A N 1
ATOM 1436 C CA . PRO A 1 175 ? 2.429 -11.738 -8.716 1.00 95.88 175 PRO A CA 1
ATOM 1437 C C . PRO A 1 175 ? 1.206 -11.622 -9.637 1.00 95.88 175 PRO A C 1
ATOM 1439 O O . PRO A 1 175 ? 0.729 -10.514 -9.890 1.00 95.88 175 PRO A O 1
ATOM 1442 N N . GLU A 1 176 ? 0.661 -12.739 -10.131 1.00 95.31 176 GLU A N 1
ATOM 1443 C CA . GLU A 1 176 ? -0.552 -12.718 -10.955 1.00 95.31 176 GLU A CA 1
ATOM 1444 C C . GLU A 1 176 ? -1.779 -12.290 -10.152 1.00 95.31 176 GLU A C 1
ATOM 1446 O O . GLU A 1 176 ? -2.651 -11.591 -10.677 1.00 95.31 176 GLU A O 1
ATOM 1451 N N . ASP A 1 177 ? -1.838 -12.653 -8.873 1.00 94.81 177 ASP A N 1
ATOM 1452 C CA . ASP A 1 177 ? -2.924 -12.245 -7.993 1.00 94.81 177 ASP A CA 1
ATOM 1453 C C . ASP A 1 177 ? -2.872 -10.739 -7.706 1.00 94.81 177 ASP A C 1
ATOM 1455 O O . ASP A 1 177 ? -3.878 -10.034 -7.841 1.00 94.81 177 ASP A O 1
ATOM 1459 N N . VAL A 1 178 ? -1.667 -10.222 -7.442 1.00 95.38 178 VAL A N 1
ATOM 1460 C CA . VAL A 1 178 ? -1.402 -8.780 -7.321 1.00 95.38 178 VAL A CA 1
ATOM 1461 C C . VAL A 1 178 ? -1.788 -8.045 -8.611 1.00 95.38 178 VAL A C 1
ATOM 1463 O O . VAL A 1 178 ? -2.422 -6.989 -8.572 1.00 95.38 178 VAL A O 1
ATOM 1466 N N . TRP A 1 179 ? -1.436 -8.589 -9.779 1.00 94.56 179 TRP A N 1
ATOM 1467 C CA . TRP A 1 179 ? -1.747 -7.974 -11.073 1.00 94.56 179 TRP A CA 1
ATOM 1468 C C . TRP A 1 179 ? -3.251 -7.913 -11.363 1.00 94.56 179 TRP A C 1
ATOM 1470 O O . TRP A 1 179 ? -3.738 -6.936 -11.944 1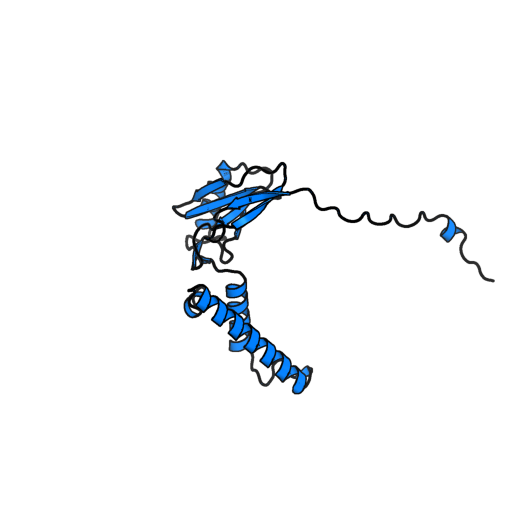.00 94.56 179 TRP A O 1
ATOM 1480 N N . ARG A 1 180 ? -4.000 -8.944 -10.960 1.00 90.62 180 ARG A N 1
ATOM 1481 C CA . ARG A 1 180 ? -5.445 -9.058 -11.203 1.00 90.62 180 ARG A CA 1
ATOM 1482 C C . ARG A 1 180 ? -6.297 -8.273 -10.217 1.00 90.62 180 ARG A C 1
ATOM 1484 O O . ARG A 1 180 ? -7.439 -7.980 -10.555 1.00 90.62 180 ARG A O 1
ATOM 1491 N N . SER A 1 181 ? -5.764 -7.881 -9.063 1.00 84.06 181 SER A N 1
ATOM 1492 C CA . SER A 1 181 ? -6.490 -7.114 -8.038 1.00 84.06 181 SER A CA 1
ATOM 1493 C C . SER A 1 181 ? -6.674 -5.619 -8.373 1.00 84.06 181 SER A C 1
ATOM 1495 O O . SER A 1 181 ? -6.744 -4.787 -7.469 1.00 84.06 181 SER A O 1
ATOM 1497 N N . ARG A 1 182 ? -6.642 -5.271 -9.659 1.00 66.19 182 ARG A N 1
ATOM 1498 C CA . ARG A 1 182 ? -6.716 -3.911 -10.210 1.00 66.19 182 ARG A CA 1
ATOM 1499 C C . ARG A 1 182 ? -8.148 -3.436 -10.429 1.00 66.19 182 ARG A C 1
ATOM 1501 O O . ARG A 1 182 ? -9.020 -4.294 -10.687 1.00 66.19 182 ARG A O 1
#